Protein AF-A0A554JLS0-F1 (afdb_monomer)

Secondary structure (DSSP, 8-state):
-HHHHHHHHHHHHHHHHH---------SS-PPSSBGGGTTB-SHHHHHHHHHSTTTHHHHHHHHHH-

Foldseek 3Di:
DVVVVVVVVVVVVVVVVVPDPDPDPCDPDNDQAPDVLQVRN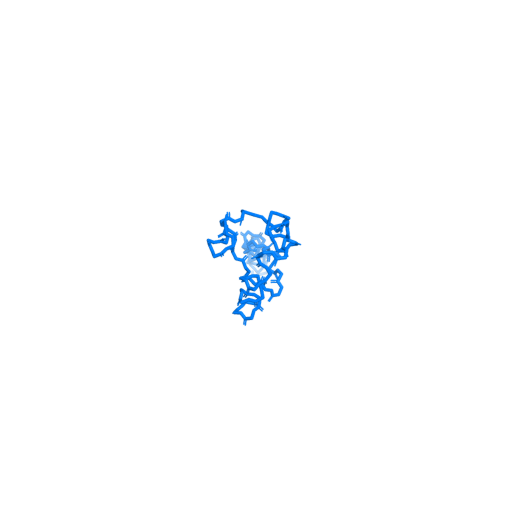GDDVSSVVSCVDPVCVVSVVVVVVVD

Solvent-accessible surface area (backbone atoms only — not comparable to full-atom values): 4159 Å² total; per-residue (Å²): 115,71,66,58,52,51,51,51,52,52,52,52,52,53,53,55,70,73,59,68,76,79,85,70,84,67,53,98,56,86,76,69,70,52,33,72,88,58,83,45,23,67,45,70,69,54,38,47,60,51,43,69,35,82,92,36,34,68,57,46,54,56,49,66,73,76,95

Mean predicted aligned error: 12.08 Å

pLDDT: mean 83.39, std 13.25, range [49.88, 96.5]

Structure (mmCIF, N/CA/C/O backbone):
data_AF-A0A554JLS0-F1
#
_entry.id   AF-A0A554JLS0-F1
#
loop_
_atom_site.group_PDB
_atom_site.id
_atom_site.type_symbol
_atom_site.label_atom_id
_atom_site.label_alt_id
_atom_site.label_comp_id
_atom_site.label_asym_id
_atom_site.label_entity_id
_atom_site.label_seq_id
_atom_site.pdbx_PDB_ins_code
_atom_site.Cartn_x
_atom_site.Cartn_y
_atom_site.Cartn_z
_atom_site.occupancy
_atom_site.B_iso_or_equiv
_atom_site.auth_seq_id
_atom_site.auth_comp_id
_atom_site.auth_asym_id
_atom_site.auth_atom_id
_atom_site.pdbx_PDB_model_num
ATOM 1 N N . MET A 1 1 ? -24.713 53.528 -12.755 1.00 61.88 1 MET A N 1
ATOM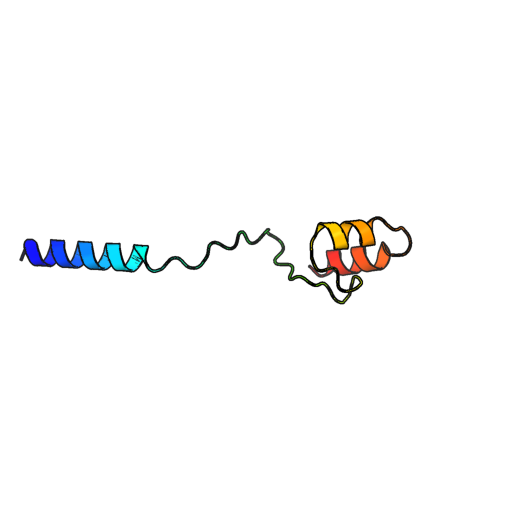 2 C CA . MET A 1 1 ? -24.682 52.523 -11.660 1.00 61.88 1 MET A CA 1
ATOM 3 C C . MET A 1 1 ? -25.120 51.110 -12.072 1.00 61.88 1 MET A C 1
ATOM 5 O O . MET A 1 1 ? -24.523 50.167 -11.576 1.00 61.88 1 MET A O 1
ATOM 9 N N . LYS A 1 2 ? -26.099 50.922 -12.980 1.00 69.69 2 LYS A N 1
ATOM 10 C CA . LYS A 1 2 ? -26.468 49.584 -13.507 1.00 69.69 2 LYS A CA 1
ATOM 11 C C . LYS A 1 2 ? -25.316 48.892 -14.269 1.00 69.69 2 LYS A C 1
ATOM 13 O O . LYS A 1 2 ? -25.072 47.715 -14.050 1.00 69.69 2 LYS A O 1
ATOM 18 N N . ILE A 1 3 ? -24.568 49.645 -15.083 1.00 77.94 3 ILE A N 1
ATOM 19 C CA . ILE A 1 3 ? -23.489 49.108 -15.937 1.00 77.94 3 ILE A CA 1
ATOM 20 C C . ILE A 1 3 ? -22.271 48.602 -15.147 1.00 77.94 3 ILE A C 1
ATOM 22 O O . ILE A 1 3 ? -21.697 47.578 -15.485 1.00 77.94 3 ILE A O 1
ATOM 26 N N . TYR A 1 4 ? -21.938 49.265 -14.034 1.00 78.31 4 TYR A N 1
ATOM 27 C CA . TYR A 1 4 ? -20.853 48.853 -13.138 1.00 78.31 4 TYR A CA 1
ATOM 28 C C . TYR A 1 4 ? -21.194 47.561 -12.386 1.00 78.31 4 TYR A C 1
ATOM 30 O O . TYR A 1 4 ? -20.337 46.706 -12.214 1.00 78.31 4 TYR A O 1
ATOM 38 N N . LYS A 1 5 ? -22.471 47.365 -12.021 1.00 78.50 5 LYS A N 1
ATOM 39 C CA . LYS A 1 5 ? -22.940 46.094 -11.447 1.00 78.50 5 LYS A CA 1
ATOM 40 C C . LYS A 1 5 ? -22.850 44.946 -12.455 1.00 78.50 5 LYS A C 1
ATOM 42 O O . LYS A 1 5 ? -22.437 43.860 -12.076 1.00 78.50 5 LYS A O 1
ATOM 47 N N . ILE A 1 6 ? -23.187 45.193 -13.725 1.00 82.38 6 ILE A N 1
ATOM 48 C CA . ILE A 1 6 ? -23.029 44.203 -14.804 1.00 82.38 6 ILE A CA 1
ATOM 49 C C . ILE A 1 6 ? -21.545 43.870 -15.001 1.00 82.38 6 ILE A C 1
ATOM 51 O O . ILE A 1 6 ? -21.190 42.700 -15.035 1.00 82.38 6 ILE A O 1
ATOM 55 N N . ALA A 1 7 ? -20.668 44.876 -15.041 1.00 82.38 7 ALA A N 1
ATOM 56 C CA . ALA A 1 7 ? -19.227 44.661 -15.162 1.00 82.38 7 ALA A CA 1
ATOM 57 C C . ALA A 1 7 ? -18.645 43.874 -13.971 1.00 82.38 7 ALA A C 1
ATOM 59 O O . ALA A 1 7 ? -17.884 42.935 -14.180 1.00 82.38 7 ALA A O 1
ATOM 60 N N . ILE A 1 8 ? -19.049 44.191 -12.734 1.00 83.88 8 ILE A N 1
ATOM 61 C CA . ILE A 1 8 ? -18.638 43.439 -11.536 1.00 83.88 8 ILE A CA 1
ATOM 62 C C . ILE A 1 8 ? -19.110 41.985 -11.609 1.00 83.88 8 ILE A C 1
ATOM 64 O O . ILE A 1 8 ? -18.333 41.081 -11.314 1.00 83.88 8 ILE A O 1
ATOM 68 N N . LEU A 1 9 ? -20.361 41.752 -12.016 1.00 82.81 9 LEU A N 1
ATOM 69 C CA . LEU A 1 9 ? -20.903 40.401 -12.158 1.00 82.81 9 LEU A CA 1
ATOM 70 C C . LEU A 1 9 ? -20.124 39.593 -13.201 1.00 82.81 9 LEU A C 1
ATOM 72 O O . LEU A 1 9 ? -19.789 38.441 -12.946 1.00 82.81 9 LEU A O 1
ATOM 76 N N . LEU A 1 10 ? -19.777 40.198 -14.337 1.00 83.19 10 LEU A N 1
ATOM 77 C CA . LEU A 1 10 ? -19.008 39.529 -15.388 1.00 83.19 10 LEU A CA 1
ATOM 78 C C . LEU A 1 10 ? -17.579 39.192 -14.940 1.00 83.19 10 LEU A C 1
ATOM 80 O O . LEU A 1 10 ? -17.108 38.089 -15.204 1.00 83.19 10 LEU A O 1
ATOM 84 N N . VAL A 1 11 ? -16.910 40.099 -14.223 1.00 82.50 11 VAL A N 1
ATOM 85 C CA . VAL A 1 11 ? -15.556 39.862 -13.693 1.00 82.50 11 VAL A CA 1
ATOM 86 C C . VAL A 1 11 ? -15.565 38.781 -12.611 1.00 82.50 11 VAL A C 1
ATOM 88 O O . VAL A 1 11 ? -14.691 37.919 -12.609 1.00 82.50 11 VAL A O 1
ATOM 91 N N . ALA A 1 12 ? -16.568 38.777 -11.729 1.00 81.00 12 ALA A N 1
ATOM 92 C CA . ALA A 1 12 ? -16.711 37.745 -10.707 1.00 81.00 12 ALA A CA 1
ATOM 93 C C . ALA A 1 12 ? -16.938 36.358 -11.332 1.00 81.00 12 ALA A C 1
ATOM 95 O O . ALA A 1 12 ? -16.272 35.401 -10.953 1.00 81.00 12 ALA A O 1
ATOM 96 N N . VAL A 1 13 ? -17.815 36.253 -12.336 1.00 80.44 13 VAL A N 1
ATOM 97 C CA . VAL A 1 13 ? -18.072 34.992 -13.052 1.00 80.44 13 VAL A CA 1
ATOM 98 C C . VAL A 1 13 ? -16.830 34.514 -13.810 1.00 80.44 13 VAL A C 1
ATOM 100 O O . VAL A 1 13 ? -16.493 33.336 -13.735 1.00 80.44 13 VAL A O 1
ATOM 103 N N . ALA A 1 14 ? -16.106 35.415 -14.480 1.00 76.88 14 ALA A N 1
ATOM 104 C CA . ALA A 1 14 ? -14.857 35.073 -15.159 1.00 76.88 14 ALA A CA 1
ATOM 105 C C . ALA A 1 14 ? -13.772 34.595 -14.176 1.00 76.88 14 ALA A C 1
ATOM 107 O O . ALA A 1 14 ? -13.078 33.622 -14.458 1.00 76.88 14 ALA A O 1
ATOM 108 N N . GLY A 1 15 ? -13.663 35.224 -13.001 1.00 72.75 15 GLY A N 1
ATOM 109 C CA . GLY A 1 15 ? -12.741 34.798 -11.945 1.00 72.75 15 GLY A CA 1
ATOM 110 C C . GLY A 1 15 ? -13.070 33.413 -11.381 1.00 72.75 15 GLY A C 1
ATOM 111 O O . GLY A 1 15 ? -12.162 32.628 -11.127 1.00 72.75 15 GLY A O 1
ATOM 112 N N . ILE A 1 16 ? -14.358 33.082 -11.251 1.00 70.88 16 ILE A N 1
ATOM 113 C CA . ILE A 1 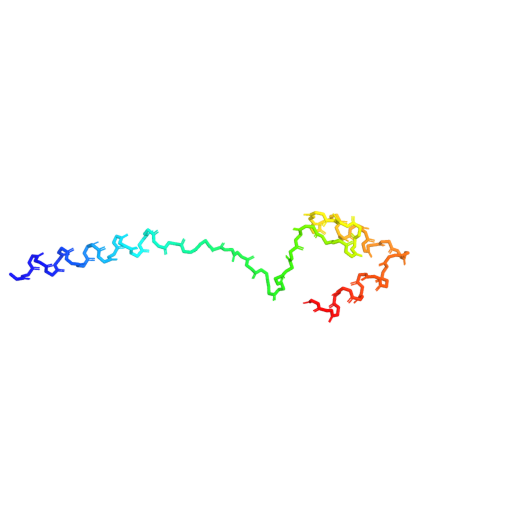16 ? -14.816 31.762 -10.790 1.00 70.88 16 ILE A CA 1
ATOM 114 C C . ILE A 1 16 ? -14.523 30.675 -11.837 1.00 70.88 16 ILE A C 1
ATOM 116 O O . ILE A 1 16 ? -14.112 29.579 -11.472 1.00 70.88 16 ILE A O 1
ATOM 120 N N . LEU A 1 17 ? -14.671 30.973 -13.133 1.00 65.25 17 LEU A N 1
ATOM 121 C CA . LEU A 1 17 ? -14.400 30.013 -14.215 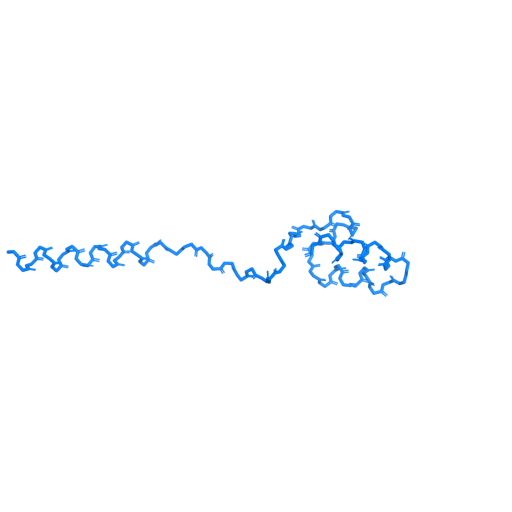1.00 65.25 17 LEU A CA 1
ATOM 122 C C . LEU A 1 17 ? -12.909 29.681 -14.387 1.00 65.25 17 LEU A C 1
ATOM 124 O O . LEU A 1 17 ? -12.582 28.603 -14.873 1.00 65.25 17 LEU A O 1
ATOM 128 N N . LEU A 1 18 ? -12.009 30.585 -13.990 1.00 63.50 18 LEU A N 1
ATOM 129 C CA . LEU A 1 18 ? -10.559 30.363 -14.041 1.00 63.50 18 LEU A CA 1
ATOM 130 C C . LEU A 1 18 ? -10.006 29.705 -12.764 1.00 63.50 18 LEU A C 1
ATOM 132 O O . LEU A 1 18 ? -8.855 29.276 -12.748 1.00 63.50 18 LEU A O 1
ATOM 136 N N . TYR A 1 19 ? -10.814 29.604 -11.706 1.00 66.81 19 TYR A N 1
ATOM 137 C CA . TYR A 1 19 ? -10.462 28.954 -10.445 1.00 66.81 19 TYR A CA 1
ATOM 138 C C . TYR A 1 19 ? -11.066 27.547 -10.397 1.00 66.81 19 TYR A C 1
ATOM 140 O O . TYR A 1 19 ? -11.909 27.244 -9.557 1.00 66.81 19 TYR A O 1
ATOM 148 N N . THR A 1 20 ? -10.677 26.674 -11.325 1.00 62.00 20 THR A N 1
ATOM 149 C CA . THR A 1 20 ? -10.933 25.238 -11.169 1.00 62.00 20 THR A CA 1
ATOM 150 C C . THR A 1 20 ? -9.807 24.650 -10.317 1.00 62.00 20 THR A C 1
ATOM 152 O O . THR A 1 20 ? -8.731 24.389 -10.866 1.00 62.00 20 THR A O 1
ATOM 155 N N . PRO A 1 21 ? -9.982 24.421 -8.999 1.00 59.47 21 PRO A N 1
ATOM 156 C CA . PRO A 1 21 ? -9.138 23.438 -8.339 1.00 59.47 21 PRO A CA 1
ATOM 157 C C . PRO A 1 21 ? -9.356 22.129 -9.100 1.00 59.47 21 PRO A C 1
ATOM 159 O O . PRO A 1 21 ? -10.502 21.751 -9.352 1.00 59.47 21 PRO A O 1
ATOM 162 N N . GLY A 1 22 ? -8.270 21.515 -9.576 1.00 63.03 22 GLY A N 1
ATOM 163 C CA . GLY A 1 22 ? -8.342 20.283 -10.352 1.00 63.03 22 GLY A CA 1
ATOM 164 C C . GLY A 1 22 ? -9.291 19.304 -9.671 1.00 63.03 22 GLY A C 1
ATOM 165 O O . GLY A 1 22 ? -9.133 19.015 -8.487 1.00 63.03 22 GLY A O 1
ATOM 166 N N . ALA A 1 23 ? -10.305 18.838 -10.397 1.00 60.34 23 ALA A N 1
ATOM 167 C CA . ALA A 1 23 ? -11.154 17.760 -9.925 1.00 60.34 23 ALA A CA 1
ATOM 168 C C . ALA A 1 23 ? -10.322 16.475 -9.967 1.00 60.34 23 ALA A C 1
ATOM 170 O O . ALA A 1 23 ? -10.411 15.696 -10.916 1.00 60.34 23 ALA A O 1
ATOM 171 N N . SER A 1 24 ? -9.461 16.265 -8.971 1.00 61.62 24 SER A N 1
ATOM 172 C CA . SER A 1 24 ? -8.980 14.925 -8.690 1.00 61.62 24 SER A CA 1
ATOM 173 C C . SER A 1 24 ? -10.187 14.150 -8.189 1.00 61.62 24 SER A C 1
ATOM 175 O O . SER A 1 24 ? -10.779 14.470 -7.158 1.00 61.62 24 SER A O 1
ATOM 177 N N . ALA A 1 25 ? -10.594 13.155 -8.971 1.00 54.44 25 ALA A N 1
ATOM 178 C CA . ALA A 1 25 ? -11.458 12.093 -8.500 1.00 54.44 25 ALA A CA 1
ATOM 179 C C . ALA A 1 25 ? -10.693 11.332 -7.408 1.00 54.44 25 ALA A C 1
ATOM 181 O O . ALA A 1 25 ? -10.086 10.296 -7.670 1.00 54.44 25 ALA A O 1
ATOM 182 N N . SER A 1 26 ? -10.667 11.882 -6.195 1.00 49.88 26 SER A N 1
ATOM 183 C CA . SER A 1 26 ? -10.202 11.168 -5.020 1.00 49.88 26 SER A CA 1
ATOM 184 C C . SER A 1 26 ? -11.239 10.086 -4.768 1.00 49.88 26 SER A C 1
ATOM 186 O O . SER A 1 26 ? -12.305 10.324 -4.197 1.00 49.88 26 SER A O 1
ATOM 188 N N . SER A 1 27 ? -10.947 8.889 -5.281 1.00 61.62 27 SER A N 1
ATOM 189 C CA . SER A 1 27 ? -11.469 7.647 -4.721 1.00 61.62 27 SER A CA 1
ATOM 190 C C . SER A 1 27 ? -11.506 7.803 -3.193 1.00 61.62 27 SER A C 1
ATOM 192 O O . SER A 1 27 ? -10.574 8.389 -2.644 1.00 61.62 27 SER A O 1
ATOM 194 N N . PRO A 1 28 ? -12.548 7.320 -2.493 1.00 65.31 28 PRO A N 1
ATOM 195 C CA . PRO A 1 28 ? -12.733 7.536 -1.049 1.00 65.31 28 PRO A CA 1
ATOM 196 C C . PRO A 1 28 ? -11.538 7.108 -0.180 1.00 65.31 28 PRO A C 1
ATOM 198 O O . PRO A 1 28 ? -11.488 7.446 0.998 1.00 65.31 28 PRO 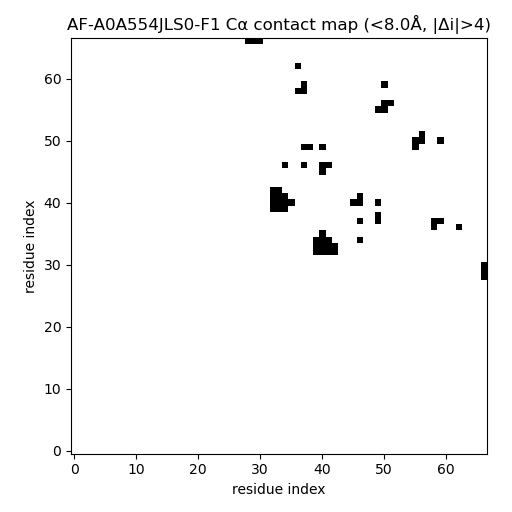A O 1
ATOM 201 N N . PHE A 1 29 ? -10.582 6.398 -0.774 1.00 66.75 29 PHE A N 1
ATOM 202 C CA . PHE A 1 29 ? -9.278 6.086 -0.221 1.00 66.75 29 PHE A CA 1
ATOM 203 C C . PHE A 1 29 ? -8.229 6.843 -1.042 1.00 66.75 29 PHE A C 1
ATOM 205 O O . PHE A 1 29 ? -7.942 6.480 -2.188 1.00 66.75 29 PHE A O 1
ATOM 212 N N . ASP A 1 30 ? -7.710 7.931 -0.472 1.00 77.06 30 ASP A N 1
ATOM 213 C CA . ASP A 1 30 ? -6.629 8.740 -1.040 1.00 77.06 30 ASP A CA 1
ATOM 214 C C . ASP A 1 30 ? -5.307 7.960 -0.895 1.00 77.06 30 ASP A C 1
ATOM 216 O O . ASP A 1 30 ? -4.518 8.167 0.025 1.00 77.06 30 ASP A O 1
ATOM 220 N N . ILE A 1 31 ? -5.116 6.954 -1.755 1.00 86.00 31 ILE A N 1
ATOM 221 C CA . ILE A 1 31 ? -3.872 6.182 -1.842 1.00 86.00 31 ILE A CA 1
ATOM 222 C C . ILE A 1 31 ? -2.962 6.798 -2.907 1.00 86.00 31 ILE A C 1
ATOM 224 O O . ILE A 1 31 ? -3.390 7.089 -4.023 1.00 86.00 31 ILE A O 1
ATOM 228 N N . THR A 1 32 ? -1.690 7.000 -2.563 1.00 89.19 32 THR A N 1
ATOM 229 C CA . THR A 1 32 ? -0.677 7.534 -3.483 1.00 89.19 32 THR A CA 1
ATOM 230 C C . THR A 1 32 ? 0.160 6.398 -4.054 1.00 89.19 32 THR A C 1
ATOM 232 O O . THR A 1 32 ? 0.677 5.565 -3.312 1.00 89.19 32 THR A O 1
ATOM 235 N N . PHE A 1 33 ? 0.319 6.392 -5.376 1.00 89.75 33 PHE A N 1
ATOM 236 C CA . PHE A 1 33 ? 1.262 5.520 -6.067 1.00 89.75 33 PHE A CA 1
ATOM 237 C C . PHE A 1 33 ? 2.593 6.250 -6.307 1.00 89.75 33 PHE A C 1
ATOM 239 O O . PHE A 1 33 ? 2.585 7.472 -6.489 1.00 89.75 33 PHE A O 1
ATOM 246 N N . PRO A 1 34 ? 3.729 5.535 -6.385 1.00 93.81 34 PRO A N 1
ATOM 247 C CA . PRO A 1 34 ? 3.904 4.095 -6.163 1.00 93.81 34 PRO A CA 1
ATOM 248 C C . PRO A 1 34 ? 3.867 3.692 -4.676 1.00 93.81 34 PRO A C 1
ATOM 250 O O . PRO A 1 34 ? 4.274 4.478 -3.825 1.00 93.81 34 PRO A O 1
ATOM 253 N N . ILE A 1 35 ? 3.436 2.461 -4.359 1.00 94.31 35 ILE A N 1
ATOM 254 C CA . ILE A 1 35 ? 3.337 1.964 -2.968 1.00 94.31 35 ILE A CA 1
ATOM 255 C C . ILE A 1 35 ? 4.629 1.226 -2.571 1.00 94.31 35 ILE A C 1
ATOM 257 O O . ILE A 1 35 ? 4.798 0.062 -2.939 1.00 94.31 35 ILE A O 1
ATOM 261 N N . PRO A 1 36 ? 5.560 1.842 -1.814 1.00 93.38 36 PRO A N 1
ATOM 262 C CA . PRO A 1 36 ? 6.854 1.231 -1.496 1.00 93.38 36 PRO A CA 1
ATOM 263 C C . PRO A 1 36 ? 6.738 -0.032 -0.634 1.00 93.38 36 PRO A C 1
ATOM 265 O O . PRO A 1 36 ? 7.586 -0.909 -0.753 1.00 93.38 36 PRO A O 1
ATOM 268 N N . GLU A 1 37 ? 5.689 -0.140 0.187 1.00 91.69 37 GLU A N 1
ATOM 269 C CA . GLU A 1 37 ? 5.416 -1.316 1.027 1.00 91.69 37 GLU A CA 1
ATOM 270 C C . GLU A 1 37 ? 4.915 -2.532 0.223 1.00 91.69 37 GLU A C 1
ATOM 272 O O . GLU A 1 37 ? 5.004 -3.645 0.718 1.00 91.69 37 GLU A O 1
ATOM 277 N N . LEU A 1 38 ? 4.426 -2.340 -1.012 1.00 94.06 38 LEU A N 1
ATOM 278 C CA . LEU A 1 38 ? 3.912 -3.395 -1.900 1.00 94.06 38 LEU A CA 1
ATOM 279 C C . LEU A 1 38 ? 4.748 -3.461 -3.188 1.00 94.06 38 LEU A C 1
ATOM 281 O O . LEU A 1 38 ? 4.251 -3.252 -4.295 1.00 94.06 38 LEU A O 1
ATOM 285 N N . ALA A 1 39 ? 6.060 -3.649 -3.033 1.00 94.31 39 ALA A N 1
ATOM 286 C CA . ALA A 1 39 ? 7.021 -3.740 -4.138 1.00 94.31 39 ALA A CA 1
ATOM 287 C C . ALA A 1 39 ? 7.064 -2.515 -5.083 1.00 94.31 39 ALA 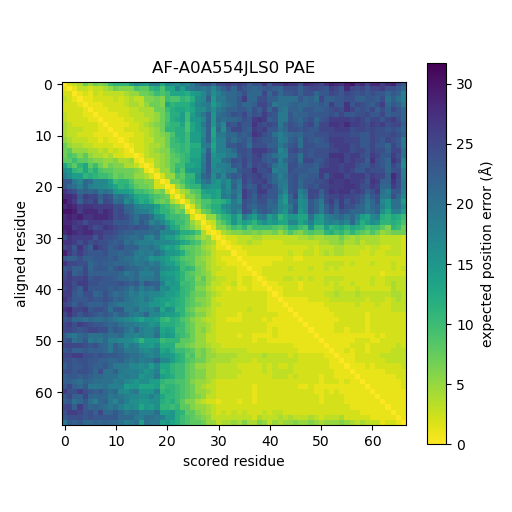A C 1
ATOM 289 O O . ALA A 1 39 ? 7.394 -2.638 -6.261 1.00 94.31 39 ALA A O 1
ATOM 290 N N . ASN A 1 40 ? 6.767 -1.317 -4.567 1.00 95.19 40 ASN A N 1
ATOM 291 C CA . ASN A 1 40 ? 6.766 -0.065 -5.334 1.00 95.19 40 ASN A CA 1
ATOM 292 C C . ASN A 1 40 ? 5.830 -0.096 -6.557 1.00 95.19 40 ASN A C 1
ATOM 294 O O . ASN A 1 40 ? 6.114 0.514 -7.586 1.00 95.19 40 ASN A O 1
ATOM 298 N N . CYS A 1 41 ? 4.701 -0.800 -6.455 1.00 94.50 41 CYS A N 1
ATOM 299 C CA . CYS A 1 41 ? 3.728 -0.857 -7.537 1.00 94.50 41 CYS A CA 1
ATOM 300 C C . CYS A 1 41 ? 3.221 0.557 -7.892 1.00 94.50 41 CYS A C 1
ATOM 302 O O . CYS A 1 41 ? 2.726 1.290 -7.035 1.00 94.50 41 CYS A O 1
ATOM 304 N N . ALA A 1 42 ? 3.390 0.955 -9.157 1.00 93.19 42 ALA A N 1
ATOM 305 C CA . ALA A 1 42 ? 3.158 2.324 -9.638 1.00 93.19 42 ALA A CA 1
ATOM 306 C C . ALA A 1 42 ? 1.704 2.623 -10.025 1.00 93.19 42 ALA A C 1
ATOM 308 O O . ALA A 1 42 ? 1.348 3.771 -10.282 1.00 93.19 42 ALA A O 1
ATOM 309 N N . GLU A 1 43 ? 0.864 1.595 -10.063 1.00 92.25 43 GLU A N 1
ATOM 310 C CA . GLU A 1 43 ? -0.529 1.692 -10.469 1.00 92.25 43 GLU A CA 1
ATOM 311 C C . GLU A 1 43 ? -1.353 0.570 -9.843 1.00 92.25 43 GLU A C 1
ATOM 313 O O . GLU A 1 43 ? -0.828 -0.452 -9.391 1.00 92.25 43 GLU A O 1
ATOM 318 N N . LYS A 1 44 ? -2.673 0.753 -9.855 1.00 91.06 44 LYS A N 1
ATOM 319 C CA . LYS A 1 44 ? -3.624 -0.155 -9.215 1.00 91.06 44 LYS A CA 1
ATOM 320 C C . LYS A 1 44 ? -3.506 -1.595 -9.716 1.00 91.06 44 LYS A C 1
ATOM 322 O O . LYS A 1 44 ? -3.531 -2.506 -8.894 1.00 91.06 44 LYS A O 1
ATOM 327 N N . ASP A 1 45 ? -3.388 -1.809 -11.024 1.00 94.00 45 ASP A N 1
ATOM 328 C CA . ASP A 1 45 ? -3.320 -3.156 -11.601 1.00 94.00 45 ASP A CA 1
ATOM 329 C C . ASP A 1 45 ? -2.022 -3.879 -11.230 1.00 94.00 45 ASP A C 1
ATOM 331 O O . ASP A 1 45 ? -2.055 -5.066 -10.906 1.00 94.00 45 ASP A O 1
ATOM 335 N N . ALA A 1 46 ? -0.899 -3.158 -11.167 1.00 94.75 46 ALA A N 1
ATOM 336 C CA . ALA A 1 46 ? 0.367 -3.708 -10.691 1.00 94.75 46 ALA A CA 1
ATOM 337 C C . ALA A 1 46 ? 0.281 -4.128 -9.214 1.00 94.75 46 ALA A C 1
ATOM 339 O O . ALA A 1 46 ? 0.700 -5.228 -8.859 1.00 94.75 46 ALA A O 1
ATOM 340 N N . CYS A 1 47 ? -0.318 -3.290 -8.360 1.00 95.06 47 CYS A N 1
ATOM 341 C CA . CYS A 1 47 ? -0.527 -3.634 -6.952 1.00 95.06 47 CYS A CA 1
ATOM 342 C C . CYS A 1 47 ? -1.504 -4.802 -6.796 1.00 95.06 47 CYS A C 1
ATOM 344 O O . CYS A 1 47 ? -1.305 -5.669 -5.953 1.00 95.06 47 CYS A O 1
ATOM 346 N N . ARG A 1 48 ? -2.554 -4.853 -7.623 1.00 94.06 48 ARG A N 1
ATOM 347 C CA . ARG A 1 48 ? -3.505 -5.963 -7.623 1.00 94.06 48 ARG A CA 1
ATOM 348 C C . ARG A 1 48 ? -2.810 -7.273 -7.972 1.00 94.06 48 ARG A C 1
ATOM 350 O O . ARG A 1 48 ? -3.005 -8.240 -7.254 1.00 94.06 48 ARG A O 1
ATOM 357 N N . LEU A 1 49 ? -1.999 -7.293 -9.030 1.00 96.31 49 LEU A N 1
ATOM 358 C CA . LEU A 1 49 ? -1.255 -8.485 -9.433 1.00 96.31 49 LEU A CA 1
ATOM 359 C C . LEU A 1 49 ? -0.323 -8.971 -8.317 1.00 96.31 49 LEU A C 1
ATOM 361 O O . LEU A 1 49 ? -0.251 -10.169 -8.070 1.00 96.31 49 LEU A O 1
ATOM 365 N N . TYR A 1 50 ? 0.341 -8.043 -7.623 1.00 95.69 50 TYR A N 1
ATOM 366 C CA . TYR A 1 50 ? 1.163 -8.355 -6.456 1.00 95.69 50 TYR A CA 1
ATOM 367 C C . TYR A 1 50 ? 0.335 -8.972 -5.316 1.00 95.69 50 TYR A C 1
ATOM 369 O O . TYR A 1 50 ? 0.724 -9.990 -4.759 1.00 95.69 50 TYR A O 1
ATOM 377 N N . CYS A 1 51 ? -0.842 -8.414 -5.019 1.00 96.38 51 CYS A N 1
ATOM 378 C CA . CYS A 1 51 ? -1.731 -8.915 -3.966 1.00 96.38 51 CYS A CA 1
ATOM 379 C C . CYS A 1 51 ? -2.503 -10.197 -4.315 1.00 96.38 51 CYS A C 1
ATOM 381 O O . CYS A 1 51 ? -3.019 -10.857 -3.411 1.00 96.38 51 CYS A O 1
ATOM 383 N N . ASP A 1 52 ? -2.630 -10.535 -5.599 1.00 96.50 52 ASP A N 1
ATOM 384 C CA . ASP A 1 52 ? -3.218 -11.799 -6.062 1.00 96.50 52 ASP A CA 1
ATOM 385 C C . ASP A 1 52 ? -2.283 -12.991 -5.760 1.00 96.50 52 ASP A C 1
ATOM 387 O O . ASP A 1 52 ? -2.742 -14.131 -5.673 1.00 96.50 52 ASP A O 1
ATOM 391 N N . ASP A 1 53 ? -0.986 -12.742 -5.536 1.00 96.12 53 ASP A N 1
ATOM 392 C CA . ASP A 1 53 ? -0.047 -13.759 -5.068 1.00 96.12 53 ASP A CA 1
ATOM 393 C C . ASP A 1 53 ? -0.266 -14.064 -3.576 1.00 96.12 53 ASP A C 1
ATOM 395 O O . ASP A 1 53 ? -0.181 -13.192 -2.705 1.00 96.12 53 ASP A O 1
ATOM 399 N N . LEU A 1 54 ? -0.507 -15.342 -3.265 1.00 95.38 54 LEU A N 1
ATOM 400 C CA . LEU A 1 54 ? -0.677 -15.829 -1.894 1.00 95.38 54 LEU A CA 1
ATOM 401 C C . LEU A 1 54 ? 0.544 -15.540 -1.009 1.00 95.38 54 LEU A C 1
ATOM 403 O O . LEU A 1 54 ? 0.385 -15.407 0.202 1.00 95.38 54 LEU A O 1
ATOM 407 N N . ALA A 1 5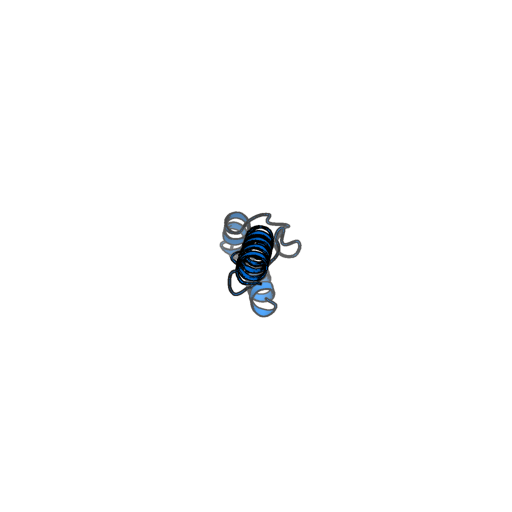5 ? 1.741 -15.423 -1.589 1.00 96.19 55 ALA A N 1
ATOM 408 C CA . ALA A 1 55 ? 2.961 -15.090 -0.862 1.00 96.19 55 ALA A CA 1
ATOM 409 C C . ALA A 1 55 ? 2.972 -13.652 -0.308 1.00 96.19 55 ALA A C 1
ATOM 411 O O . ALA A 1 55 ? 3.719 -13.383 0.631 1.00 96.19 55 ALA A O 1
ATOM 412 N N . HIS A 1 56 ? 2.147 -12.751 -0.855 1.00 95.12 56 HIS A N 1
ATOM 413 C CA . HIS A 1 56 ? 2.141 -11.316 -0.539 1.00 95.12 56 HIS A CA 1
ATOM 414 C C . HIS A 1 56 ? 0.823 -10.825 0.086 1.00 95.12 56 HIS A C 1
ATOM 416 O O . HIS A 1 56 ? 0.673 -9.639 0.395 1.00 95.12 56 HIS A O 1
ATOM 422 N N . GLN A 1 57 ? -0.141 -11.723 0.320 1.00 95.38 57 GLN A N 1
ATOM 423 C CA . GLN A 1 57 ? -1.453 -11.354 0.862 1.00 95.38 57 GLN A CA 1
ATOM 424 C C . GLN A 1 57 ? -1.379 -10.661 2.223 1.00 95.38 57 GLN A C 1
ATOM 426 O O . GLN A 1 57 ? -2.103 -9.690 2.441 1.00 95.38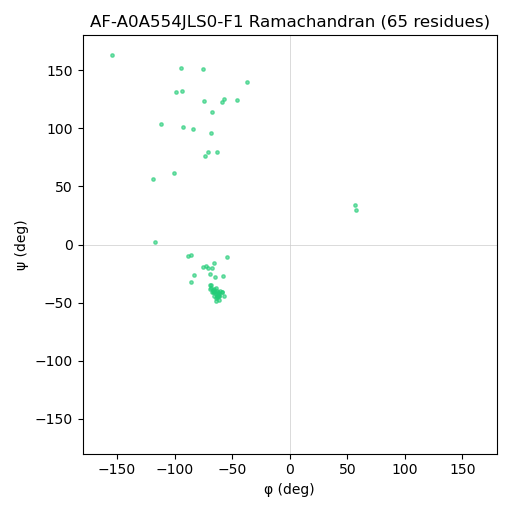 57 GLN A O 1
ATOM 431 N N . ASP A 1 58 ? -0.517 -11.123 3.131 1.00 95.88 58 ASP A N 1
ATOM 432 C CA . ASP A 1 58 ? -0.378 -10.518 4.459 1.00 95.88 58 ASP A CA 1
ATOM 433 C C . ASP A 1 58 ? 0.055 -9.045 4.377 1.00 95.88 58 ASP A C 1
ATOM 435 O O . ASP A 1 58 ? -0.483 -8.200 5.097 1.00 95.88 58 ASP A O 1
ATOM 439 N N . GLU A 1 59 ? 0.964 -8.713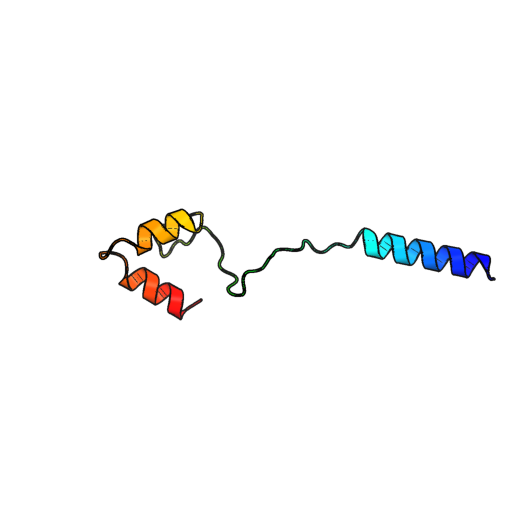 3.455 1.00 95.44 59 GLU A N 1
ATOM 440 C CA . GLU A 1 59 ? 1.452 -7.349 3.208 1.00 95.44 59 GLU A CA 1
ATOM 441 C C . GLU A 1 59 ? 0.319 -6.460 2.672 1.00 95.44 59 GLU A C 1
ATOM 443 O O . GLU A 1 59 ? 0.080 -5.354 3.165 1.00 95.44 59 GLU A O 1
ATOM 448 N N . CYS A 1 60 ? -0.460 -6.988 1.727 1.00 95.94 60 CYS A N 1
ATOM 449 C CA . CYS A 1 60 ? -1.616 -6.302 1.157 1.00 95.94 60 CYS A CA 1
ATOM 450 C C . CYS A 1 60 ? -2.740 -6.075 2.174 1.00 95.94 60 CYS A C 1
ATOM 452 O O . CYS A 1 60 ? -3.328 -4.992 2.220 1.00 95.94 60 CYS A O 1
ATOM 454 N N . VAL A 1 61 ? -3.023 -7.058 3.032 1.00 95.75 61 VAL A N 1
ATOM 455 C CA . VAL A 1 61 ? -3.997 -6.923 4.124 1.00 95.75 61 VAL A CA 1
ATOM 456 C C . VAL A 1 61 ? -3.505 -5.920 5.166 1.00 95.75 61 VAL A C 1
ATOM 458 O O . VAL A 1 61 ? -4.301 -5.138 5.687 1.00 95.75 61 VAL A O 1
ATOM 461 N N . ALA A 1 62 ? -2.208 -5.911 5.478 1.00 95.69 62 ALA A N 1
ATOM 462 C CA . ALA A 1 62 ? -1.625 -4.930 6.385 1.00 95.69 62 ALA A CA 1
ATOM 463 C C . ALA A 1 62 ? -1.752 -3.502 5.831 1.00 95.69 62 ALA A C 1
ATOM 465 O O . ALA A 1 62 ? -2.121 -2.598 6.582 1.00 95.69 62 ALA A O 1
ATOM 466 N N . PHE A 1 63 ? -1.518 -3.304 4.531 1.00 93.88 63 PHE A N 1
ATOM 467 C CA . PHE A 1 63 ? -1.712 -2.017 3.863 1.00 93.88 63 PHE A CA 1
ATOM 468 C C . PHE A 1 63 ? -3.187 -1.578 3.874 1.00 93.88 63 PHE A C 1
ATOM 470 O O . PHE A 1 63 ? -3.487 -0.473 4.320 1.00 93.88 63 PHE A O 1
ATOM 477 N N . ALA A 1 64 ? -4.116 -2.466 3.502 1.00 92.06 64 ALA A N 1
ATOM 478 C CA . ALA A 1 64 ? -5.560 -2.188 3.463 1.00 92.06 64 ALA A CA 1
ATOM 479 C C . ALA A 1 64 ? -6.201 -1.923 4.839 1.00 92.06 64 ALA A C 1
ATOM 481 O O . ALA A 1 64 ? -7.328 -1.451 4.928 1.00 92.06 64 ALA A O 1
ATOM 482 N N . LYS A 1 65 ? -5.520 -2.269 5.938 1.00 92.19 65 LYS A N 1
ATOM 483 C CA . LYS A 1 65 ? -5.945 -1.887 7.294 1.00 92.19 65 LYS A CA 1
ATOM 484 C C . LYS A 1 65 ? -5.501 -0.474 7.676 1.00 92.19 65 LYS A C 1
ATOM 486 O O . LYS A 1 65 ? -6.108 0.118 8.565 1.00 92.19 65 LYS A O 1
ATOM 491 N N . LYS A 1 66 ? -4.412 0.024 7.082 1.00 88.88 66 LYS A N 1
ATOM 492 C CA . LYS A 1 66 ? -3.840 1.350 7.366 1.00 88.88 66 LYS A CA 1
ATOM 493 C C . LYS A 1 66 ? -4.498 2.459 6.540 1.00 88.88 66 LYS A C 1
ATOM 495 O O . LYS A 1 66 ? -4.562 3.588 7.024 1.00 88.88 66 LYS A O 1
ATOM 500 N N . HIS A 1 67 ? -4.933 2.137 5.323 1.00 85.12 67 HIS A N 1
ATOM 501 C CA . HIS A 1 67 ? -5.481 3.053 4.319 1.00 85.12 67 HIS A CA 1
ATOM 502 C C . HIS A 1 67 ? -6.875 2.611 3.890 1.00 85.12 67 HIS A C 1
ATOM 504 O O . HIS A 1 67 ? -7.733 3.504 3.713 1.00 85.12 67 HIS A O 1
#

Radius of gyration: 22.8 Å; Cα contacts (8 Å, |Δi|>4): 32; chains: 1; bounding box: 34×68×23 Å

Sequence (67 aa):
MKIYKIAILLVAVAGILLYTPGASASSPFDITFPIPELANCAEKDACRLYCDDLAHQDECVAFAKKH